Protein AF-A0A847XBN9-F1 (afdb_monomer)

Foldseek 3Di:
DDQDPVLLVVLVVLCVVLVVVDDDDFDSVLSSLLLVVQQAPPPDSPSNCPGCCCVPVVVSVVVSVVCCVVPVNVSRDPDPD

pLDDT: mean 90.01, std 9.72, range [42.19, 96.81]

Mean predicted aligned error: 4.06 Å

Structure (mmCIF, N/CA/C/O backbone):
data_AF-A0A847XBN9-F1
#
_entry.id   AF-A0A847XBN9-F1
#
loop_
_atom_site.group_PDB
_atom_site.id
_atom_site.type_symbol
_atom_site.label_atom_id
_atom_site.label_alt_id
_atom_site.label_comp_id
_atom_site.label_asym_id
_atom_site.label_entity_id
_atom_site.label_seq_id
_atom_site.pdbx_PDB_ins_code
_atom_site.Cartn_x
_atom_site.Cartn_y
_atom_site.Cartn_z
_atom_site.occupancy
_atom_site.B_iso_or_equiv
_atom_site.auth_seq_id
_atom_site.auth_comp_id
_atom_site.auth_asym_id
_atom_site.auth_atom_id
_atom_site.pdbx_PDB_model_num
ATOM 1 N N . MET A 1 1 ? 9.562 -10.418 7.392 1.00 67.94 1 MET A N 1
ATOM 2 C CA . MET A 1 1 ? 10.649 -9.423 7.248 1.00 67.94 1 MET A CA 1
ATOM 3 C C . MET A 1 1 ? 10.354 -8.193 8.090 1.00 67.94 1 MET A C 1
ATOM 5 O O . MET A 1 1 ? 9.190 -7.794 8.133 1.00 67.94 1 MET A O 1
ATOM 9 N N . PRO A 1 2 ? 11.364 -7.593 8.741 1.00 88.75 2 PRO A N 1
ATOM 10 C CA . PRO A 1 2 ? 11.208 -6.294 9.387 1.00 88.75 2 PRO A CA 1
ATOM 11 C C . PRO A 1 2 ? 10.852 -5.209 8.356 1.00 88.75 2 PRO A C 1
ATOM 13 O O . PRO A 1 2 ? 11.153 -5.338 7.170 1.00 88.75 2 PRO A O 1
ATOM 16 N N . ILE A 1 3 ? 10.170 -4.158 8.812 1.00 92.62 3 ILE A N 1
ATOM 17 C CA . ILE A 1 3 ? 9.933 -2.942 8.022 1.00 92.62 3 ILE A CA 1
ATOM 18 C C . ILE A 1 3 ? 11.207 -2.102 8.097 1.00 92.62 3 ILE A C 1
ATOM 20 O O . ILE A 1 3 ? 11.655 -1.770 9.197 1.00 92.62 3 ILE A O 1
ATOM 24 N N . THR A 1 4 ? 11.780 -1.765 6.948 1.00 94.88 4 THR A N 1
ATOM 25 C CA . THR A 1 4 ? 12.960 -0.900 6.849 1.00 94.88 4 THR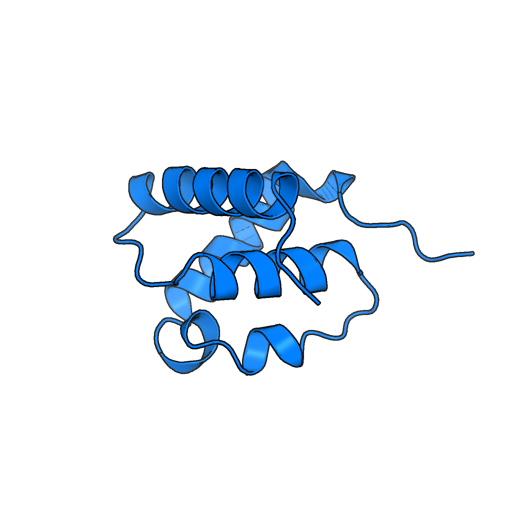 A CA 1
ATOM 26 C C . THR A 1 4 ? 12.606 0.562 7.135 1.00 94.88 4 THR A C 1
ATOM 28 O O . THR A 1 4 ? 11.441 0.969 7.103 1.00 94.88 4 THR A O 1
ATOM 31 N N . SER A 1 5 ? 13.617 1.388 7.410 1.00 94.88 5 SER A N 1
ATOM 32 C CA . SER A 1 5 ? 13.423 2.830 7.601 1.00 94.88 5 SER A CA 1
ATOM 33 C C . SER A 1 5 ? 12.820 3.501 6.363 1.00 94.88 5 SER A C 1
ATOM 35 O O . SER A 1 5 ? 11.920 4.323 6.513 1.00 94.88 5 SER A O 1
ATOM 37 N N . THR A 1 6 ? 13.259 3.113 5.161 1.00 94.19 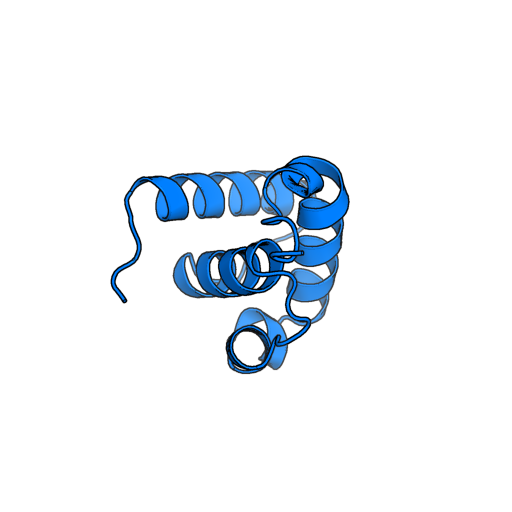6 THR A N 1
ATOM 38 C CA . THR A 1 6 ? 12.747 3.641 3.888 1.00 94.19 6 THR A CA 1
ATOM 39 C C . THR A 1 6 ? 11.270 3.316 3.713 1.00 94.19 6 THR A C 1
ATOM 41 O O . THR A 1 6 ? 10.469 4.220 3.525 1.00 94.19 6 THR A O 1
ATOM 44 N N . GLU A 1 7 ? 10.874 2.056 3.897 1.00 95.38 7 GLU A N 1
ATOM 45 C CA . GLU A 1 7 ? 9.467 1.648 3.773 1.00 95.38 7 GLU A CA 1
ATOM 46 C C . GLU A 1 7 ? 8.572 2.342 4.801 1.00 95.38 7 GLU A C 1
ATOM 48 O O . GLU A 1 7 ? 7.442 2.718 4.503 1.00 95.38 7 GLU A O 1
ATOM 53 N N . ARG A 1 8 ? 9.079 2.559 6.020 1.00 95.69 8 ARG A N 1
ATOM 54 C CA . ARG A 1 8 ? 8.355 3.327 7.035 1.00 95.69 8 ARG A CA 1
ATOM 55 C C . ARG A 1 8 ? 8.158 4.783 6.613 1.00 95.69 8 ARG A C 1
ATOM 57 O O . ARG A 1 8 ? 7.109 5.344 6.921 1.00 95.69 8 ARG A O 1
ATOM 64 N N . LEU A 1 9 ? 9.152 5.404 5.978 1.00 96.69 9 LEU A N 1
ATOM 65 C CA . LEU A 1 9 ? 9.030 6.766 5.456 1.00 96.69 9 LEU A CA 1
ATOM 66 C C . LEU A 1 9 ? 8.025 6.817 4.303 1.00 96.69 9 LEU A C 1
ATOM 68 O O . LEU A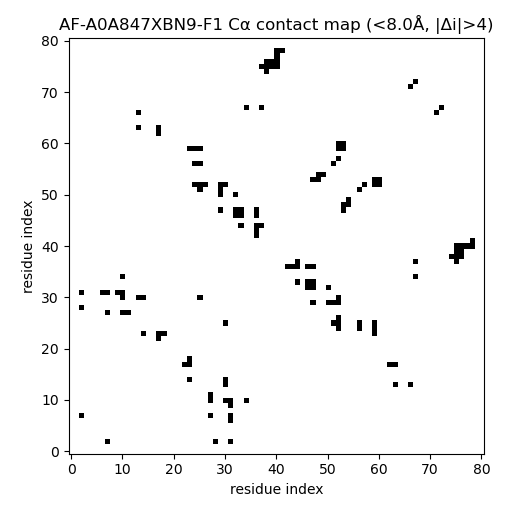 1 9 ? 7.115 7.637 4.364 1.00 96.69 9 LEU A O 1
ATOM 72 N N . THR A 1 10 ? 8.105 5.890 3.346 1.00 95.50 10 THR A N 1
ATOM 73 C CA . THR A 1 10 ? 7.133 5.768 2.249 1.00 95.50 10 THR A CA 1
ATOM 74 C C . THR A 1 10 ? 5.710 5.588 2.773 1.00 95.50 10 THR A C 1
ATOM 76 O O . THR A 1 10 ? 4.804 6.307 2.371 1.00 95.50 10 THR A O 1
ATOM 79 N N . ALA A 1 11 ? 5.495 4.697 3.744 1.00 96.06 11 ALA A N 1
ATOM 80 C CA . ALA A 1 11 ? 4.174 4.498 4.334 1.00 96.06 11 ALA A CA 1
ATOM 81 C C . ALA A 1 11 ? 3.641 5.751 5.045 1.00 96.06 11 ALA A C 1
ATOM 83 O O . ALA A 1 11 ? 2.449 6.035 4.968 1.00 96.06 11 ALA A O 1
ATOM 84 N N . LYS A 1 12 ? 4.504 6.520 5.721 1.00 96.06 12 LYS A N 1
ATOM 85 C CA . LYS A 1 12 ? 4.108 7.805 6.319 1.00 96.06 12 LYS A CA 1
ATOM 86 C C . LYS A 1 12 ? 3.727 8.837 5.261 1.00 96.06 12 LYS A C 1
ATOM 88 O O . LYS A 1 12 ? 2.779 9.584 5.481 1.00 96.06 12 LYS A O 1
ATOM 93 N N . ASP A 1 13 ? 4.450 8.877 4.149 1.00 95.31 13 ASP A N 1
ATOM 94 C CA . ASP A 1 13 ? 4.154 9.777 3.035 1.00 95.31 13 ASP A CA 1
ATOM 95 C C . ASP A 1 13 ? 2.806 9.426 2.387 1.00 95.31 13 ASP A C 1
ATOM 97 O O . ASP A 1 13 ? 1.922 10.274 2.277 1.00 95.31 13 ASP A O 1
ATOM 101 N N . LEU A 1 14 ? 2.564 8.139 2.123 1.00 95.06 14 LEU A N 1
ATOM 102 C CA . LEU A 1 14 ? 1.273 7.633 1.648 1.00 95.06 14 LEU A CA 1
ATOM 103 C C . LEU A 1 14 ? 0.129 7.969 2.616 1.00 95.06 14 LEU A C 1
ATOM 105 O O . LEU A 1 14 ? -0.929 8.429 2.187 1.00 95.06 14 LEU A O 1
ATOM 109 N N . GLN A 1 15 ? 0.333 7.799 3.927 1.00 94.69 15 GLN A N 1
ATOM 110 C CA . GLN A 1 15 ? -0.649 8.215 4.932 1.00 94.69 15 GLN A CA 1
ATOM 111 C C . GLN A 1 15 ? -0.896 9.727 4.906 1.00 94.69 15 GLN A C 1
ATOM 113 O O . GLN A 1 15 ? -2.035 10.155 5.062 1.00 94.69 15 GLN A O 1
ATOM 118 N N . LEU A 1 16 ? 0.132 10.549 4.682 1.00 94.62 16 LEU A N 1
ATOM 119 C CA . LEU A 1 16 ? -0.023 11.999 4.581 1.00 94.62 16 LEU A CA 1
ATOM 120 C C . L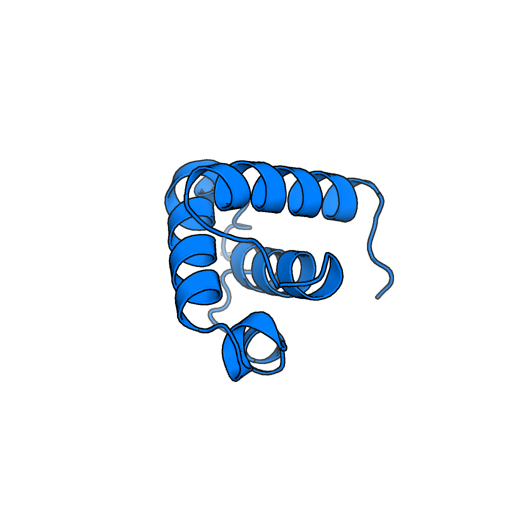EU A 1 16 ? -0.837 12.401 3.344 1.00 94.62 16 LEU A C 1
ATOM 122 O O . LEU A 1 16 ? -1.699 13.275 3.444 1.00 94.62 16 LEU A O 1
ATOM 126 N N . ILE A 1 17 ? -0.596 11.763 2.195 1.00 93.06 17 ILE A N 1
ATOM 127 C CA . ILE A 1 17 ? -1.372 11.989 0.966 1.00 93.06 17 ILE A CA 1
ATOM 128 C C . ILE A 1 17 ? -2.829 11.563 1.185 1.00 93.06 17 ILE A C 1
ATOM 130 O O . ILE A 1 17 ? -3.746 12.339 0.911 1.00 93.06 17 ILE A O 1
ATOM 134 N N . MET A 1 18 ? -3.041 10.374 1.750 1.00 92.12 18 MET A N 1
ATOM 135 C CA . MET A 1 18 ? -4.366 9.839 2.076 1.00 92.12 18 MET A CA 1
ATOM 136 C C . MET A 1 18 ? -5.129 10.730 3.058 1.00 92.12 18 MET A C 1
ATOM 138 O O . MET A 1 18 ? -6.309 11.002 2.851 1.00 92.12 18 MET A O 1
ATOM 142 N N . ALA A 1 19 ? -4.452 11.257 4.083 1.00 91.94 19 ALA A N 1
ATOM 143 C CA . ALA A 1 19 ? -5.047 12.130 5.094 1.00 91.94 19 ALA A CA 1
ATOM 144 C C . ALA A 1 19 ? -5.651 13.417 4.509 1.00 91.94 19 ALA A C 1
ATOM 146 O O . ALA A 1 19 ? -6.559 13.996 5.104 1.00 91.94 19 ALA A O 1
ATOM 147 N N . ARG A 1 20 ? -5.173 13.868 3.340 1.00 89.81 20 ARG A N 1
ATOM 148 C CA . ARG A 1 20 ? -5.739 15.028 2.629 1.00 89.81 20 ARG A CA 1
ATOM 149 C C . ARG A 1 20 ? -7.064 14.717 1.939 1.00 89.81 20 ARG A C 1
ATOM 151 O O . ARG A 1 20 ? -7.810 15.642 1.634 1.00 89.81 20 ARG A O 1
ATOM 158 N N . ARG A 1 21 ? -7.338 13.442 1.667 1.00 85.62 21 ARG A N 1
ATOM 159 C CA . ARG A 1 21 ? -8.523 12.977 0.940 1.00 85.62 21 ARG A CA 1
ATOM 160 C C . ARG A 1 21 ? -9.562 12.356 1.874 1.00 85.62 21 ARG A C 1
ATOM 162 O O . ARG A 1 21 ? -10.760 12.547 1.676 1.00 85.62 21 ARG A O 1
ATOM 169 N N . ARG A 1 22 ? -9.117 11.657 2.925 1.00 86.38 22 ARG A N 1
ATOM 170 C CA . ARG A 1 22 ? -9.980 11.025 3.932 1.00 86.38 22 ARG A CA 1
ATOM 171 C C . ARG A 1 22 ? -9.267 10.731 5.248 1.00 86.38 22 ARG A C 1
ATOM 173 O O . ARG A 1 22 ? -8.056 10.844 5.373 1.00 86.38 22 ARG A O 1
ATOM 180 N N . GLN A 1 23 ? -10.038 10.294 6.243 1.00 87.50 23 GLN A N 1
ATOM 181 C CA . GLN A 1 23 ? -9.487 9.777 7.492 1.00 87.50 23 GLN A CA 1
ATOM 182 C C . GLN A 1 23 ? -8.683 8.492 7.238 1.00 87.50 23 GLN A C 1
ATOM 184 O O . GLN A 1 23 ? -9.238 7.509 6.756 1.00 87.50 23 GLN A O 1
ATOM 189 N N . VAL A 1 24 ? -7.409 8.502 7.630 1.00 88.62 24 VAL A N 1
ATOM 190 C CA . VAL A 1 24 ? -6.516 7.335 7.606 1.00 88.62 24 VAL A CA 1
ATOM 191 C C . VAL A 1 24 ? -6.833 6.412 8.778 1.00 88.62 24 VAL A C 1
ATOM 193 O O . VAL A 1 24 ? -6.868 6.863 9.927 1.00 88.62 24 VAL A O 1
ATOM 196 N N . ARG A 1 25 ? -7.055 5.124 8.502 1.00 91.50 25 ARG A N 1
ATOM 197 C CA . ARG A 1 25 ? -7.333 4.097 9.520 1.00 91.50 25 ARG A CA 1
ATOM 198 C C . ARG A 1 25 ? -6.355 2.930 9.463 1.00 91.50 25 ARG A C 1
ATOM 200 O O . ARG A 1 25 ? -6.189 2.244 10.472 1.00 91.50 25 ARG A O 1
ATOM 207 N N . GLY A 1 26 ? -5.688 2.712 8.330 1.00 89.62 26 GLY A N 1
ATOM 208 C CA . GL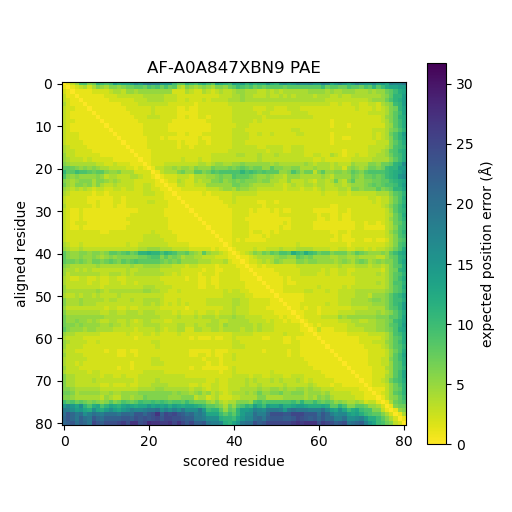Y A 1 26 ? -4.649 1.694 8.209 1.00 89.62 26 GLY A CA 1
ATOM 209 C C . GLY A 1 26 ? -3.419 1.995 9.058 1.00 89.62 26 GLY A C 1
ATOM 210 O O . GLY A 1 26 ? -3.013 3.143 9.238 1.00 89.62 26 GLY A O 1
ATOM 211 N N . SER A 1 27 ? -2.780 0.943 9.561 1.00 94.38 27 SER A N 1
ATOM 212 C CA . SER A 1 27 ? -1.493 1.060 10.243 1.00 94.38 27 SER A CA 1
ATOM 213 C C . SER A 1 27 ? -0.344 1.218 9.242 1.00 94.38 27 SER A C 1
ATOM 215 O O . SER A 1 27 ? -0.462 0.846 8.077 1.00 94.38 27 SER A O 1
ATOM 217 N N . ILE A 1 28 ? 0.827 1.664 9.712 1.00 95.19 28 ILE A N 1
ATOM 218 C CA . ILE A 1 28 ? 2.056 1.666 8.895 1.00 95.19 28 ILE A CA 1
ATOM 219 C C . ILE A 1 28 ? 2.329 0.283 8.293 1.00 95.19 28 ILE A C 1
ATOM 221 O O . ILE A 1 28 ? 2.770 0.191 7.154 1.00 95.19 28 ILE A O 1
ATOM 225 N N . LYS A 1 29 ? 2.055 -0.796 9.038 1.00 95.94 29 LYS A N 1
ATOM 226 C CA . LYS A 1 29 ? 2.253 -2.159 8.538 1.00 95.94 29 LYS A CA 1
ATOM 227 C C . LYS A 1 29 ? 1.343 -2.448 7.346 1.00 95.94 29 LYS A C 1
ATOM 229 O O . LYS A 1 29 ? 1.835 -3.001 6.374 1.00 95.94 29 LYS A O 1
ATOM 234 N N . ASP A 1 30 ? 0.067 -2.064 7.411 1.00 95.56 30 ASP A N 1
ATOM 235 C CA . ASP A 1 30 ? -0.874 -2.292 6.308 1.00 95.56 30 ASP A CA 1
ATOM 236 C C . ASP A 1 30 ? -0.412 -1.560 5.041 1.00 95.56 30 ASP A C 1
ATOM 238 O O . ASP A 1 30 ? -0.307 -2.169 3.982 1.00 95.56 30 ASP A O 1
ATOM 242 N N . TYR A 1 31 ? -0.036 -0.285 5.173 1.00 96.19 31 TYR A N 1
ATOM 243 C CA . TYR A 1 31 ? 0.471 0.524 4.062 1.00 96.19 31 TYR A CA 1
ATOM 244 C C . TYR A 1 31 ? 1.759 -0.048 3.455 1.00 96.19 31 TYR A C 1
ATOM 246 O O . TYR A 1 31 ? 1.881 -0.123 2.236 1.00 96.19 31 TYR A O 1
ATOM 254 N N . VAL A 1 32 ? 2.709 -0.496 4.288 1.00 96.81 32 VAL A N 1
ATOM 255 C CA . VAL A 1 32 ? 3.933 -1.157 3.802 1.00 96.81 32 VAL A CA 1
ATOM 256 C C . VAL A 1 32 ? 3.612 -2.470 3.095 1.00 96.81 32 VAL A C 1
ATOM 258 O O . VAL A 1 32 ? 4.236 -2.770 2.083 1.00 96.81 32 VAL A O 1
ATOM 261 N N . THR A 1 33 ? 2.668 -3.263 3.607 1.00 96.56 33 THR A N 1
ATOM 262 C CA . THR A 1 33 ? 2.267 -4.518 2.963 1.00 96.56 33 THR A CA 1
ATOM 263 C C . THR A 1 33 ? 1.705 -4.264 1.566 1.00 96.56 33 THR A C 1
ATOM 265 O O . THR A 1 33 ? 2.168 -4.898 0.625 1.00 96.56 33 THR A O 1
ATOM 268 N N . VAL A 1 34 ? 0.795 -3.297 1.417 1.00 95.44 34 VAL A N 1
ATOM 269 C CA . VAL A 1 34 ? 0.217 -2.954 0.106 1.00 95.44 34 VAL A CA 1
ATOM 270 C C . VAL A 1 34 ? 1.268 -2.397 -0.851 1.00 95.44 34 VAL A C 1
ATOM 272 O O . VAL A 1 34 ? 1.327 -2.812 -2.003 1.00 95.44 34 VAL A O 1
ATOM 275 N N . TYR A 1 35 ? 2.148 -1.520 -0.366 1.00 95.50 35 TYR A N 1
ATOM 276 C CA . TYR A 1 35 ? 3.255 -0.986 -1.162 1.00 95.50 35 TYR A CA 1
ATOM 277 C C . TYR A 1 35 ? 4.216 -2.083 -1.651 1.00 95.50 35 TYR A C 1
ATOM 279 O O . TYR A 1 35 ? 4.671 -2.048 -2.789 1.00 95.50 35 TYR A O 1
ATOM 287 N N . ARG A 1 36 ? 4.524 -3.079 -0.811 1.00 94.69 36 ARG A N 1
ATOM 288 C CA . ARG A 1 36 ? 5.403 -4.193 -1.196 1.00 94.69 36 ARG A CA 1
ATOM 289 C C . ARG A 1 36 ? 4.798 -5.059 -2.291 1.00 94.69 36 ARG A C 1
ATOM 291 O O . ARG A 1 36 ? 5.520 -5.402 -3.220 1.00 94.69 36 ARG A O 1
ATOM 298 N N . ASP A 1 37 ? 3.521 -5.418 -2.166 1.00 94.69 37 ASP A N 1
ATOM 299 C CA . ASP A 1 37 ? 2.837 -6.207 -3.198 1.00 94.69 37 ASP A CA 1
ATOM 300 C C . ASP A 1 37 ? 2.776 -5.421 -4.515 1.00 94.69 37 ASP A C 1
ATOM 302 O O . ASP A 1 37 ? 3.107 -5.964 -5.565 1.00 94.69 37 ASP A O 1
ATOM 306 N N . PHE A 1 38 ? 2.488 -4.116 -4.445 1.00 94.25 38 PHE A N 1
ATOM 307 C CA . PHE A 1 38 ? 2.514 -3.218 -5.601 1.00 94.25 38 PHE A CA 1
ATOM 308 C C . PHE A 1 38 ? 3.874 -3.218 -6.316 1.00 94.25 38 PHE A C 1
ATOM 310 O O . PHE A 1 38 ? 3.945 -3.485 -7.512 1.00 94.25 38 PHE A O 1
ATOM 317 N N . CYS A 1 39 ? 4.972 -2.988 -5.588 1.00 92.00 39 CYS A N 1
ATOM 318 C CA . CYS A 1 39 ? 6.313 -2.935 -6.181 1.00 92.00 39 CYS A CA 1
ATOM 319 C C . CYS A 1 39 ? 6.778 -4.260 -6.794 1.00 92.00 39 CYS A C 1
ATOM 321 O O . CYS A 1 39 ? 7.686 -4.258 -7.625 1.00 92.00 39 CYS A O 1
ATOM 323 N N . ARG A 1 40 ? 6.221 -5.392 -6.350 1.00 90.81 40 ARG A N 1
ATOM 324 C CA . ARG A 1 40 ? 6.638 -6.719 -6.808 1.00 90.81 40 ARG A CA 1
ATOM 325 C C . ARG A 1 40 ? 6.124 -7.039 -8.212 1.00 90.81 40 ARG A C 1
ATOM 327 O O . ARG A 1 40 ? 6.781 -7.803 -8.905 1.00 90.81 40 ARG A O 1
ATOM 334 N N . ALA A 1 41 ? 4.979 -6.463 -8.593 1.00 80.44 41 ALA A N 1
ATOM 335 C CA . ALA A 1 41 ? 4.333 -6.569 -9.907 1.00 80.44 41 ALA A CA 1
ATOM 336 C C . ALA A 1 41 ? 4.180 -7.979 -10.503 1.00 80.44 41 ALA A C 1
ATOM 338 O O . ALA A 1 41 ? 3.904 -8.127 -11.687 1.00 80.44 41 ALA A O 1
ATOM 339 N N . ASP A 1 42 ? 4.245 -9.016 -9.672 1.00 86.94 42 ASP A N 1
ATOM 340 C CA . ASP A 1 42 ? 3.980 -10.403 -10.062 1.00 86.94 42 ASP A CA 1
ATOM 341 C C . ASP A 1 42 ? 2.486 -10.770 -9.989 1.00 86.94 42 ASP A C 1
ATOM 343 O O . ASP A 1 42 ? 2.104 -11.927 -10.163 1.00 86.94 42 ASP A O 1
ATOM 347 N N . GLY A 1 43 ? 1.631 -9.784 -9.704 1.00 85.00 43 GLY A N 1
ATOM 348 C CA . GLY A 1 43 ? 0.183 -9.940 -9.603 1.00 85.00 43 GLY A CA 1
ATOM 349 C C . GLY A 1 43 ? -0.306 -10.642 -8.332 1.00 85.00 43 GLY A C 1
ATOM 350 O O . GLY A 1 43 ? -1.518 -10.821 -8.187 1.00 85.00 43 GLY A O 1
ATOM 351 N N . ASP A 1 44 ? 0.572 -11.019 -7.395 1.00 91.56 44 ASP A N 1
ATOM 352 C CA . ASP A 1 44 ? 0.155 -11.635 -6.134 1.00 91.56 44 ASP A CA 1
ATOM 353 C C . ASP A 1 44 ? -0.032 -10.597 -5.011 1.00 91.56 44 ASP A C 1
ATOM 355 O O . ASP A 1 44 ? 0.902 -10.074 -4.407 1.00 91.56 44 ASP A O 1
ATOM 359 N N . TRP A 1 45 ? -1.308 -10.364 -4.698 1.00 92.88 45 TRP A N 1
ATOM 360 C CA . TRP A 1 45 ? -1.801 -9.438 -3.674 1.00 92.88 45 TRP A CA 1
ATOM 361 C C . TRP A 1 45 ? -2.270 -10.142 -2.395 1.00 92.88 45 TRP A C 1
ATOM 363 O O . TRP A 1 45 ? -3.008 -9.574 -1.582 1.00 92.88 45 TRP A O 1
ATOM 373 N N . SER A 1 46 ? -1.911 -11.415 -2.211 1.00 94.56 46 SER A N 1
ATOM 374 C CA . SER A 1 46 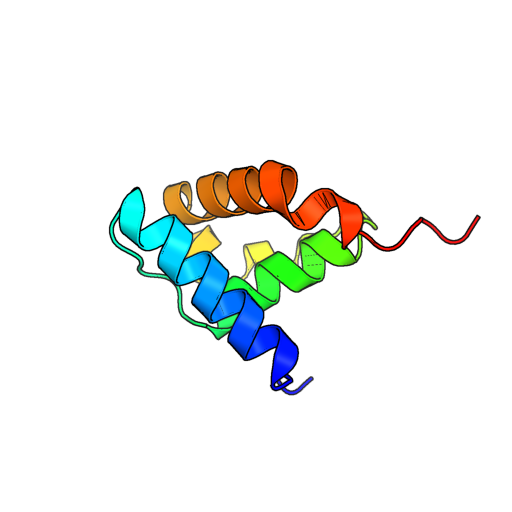? -2.409 -12.229 -1.100 1.00 94.56 46 SER A CA 1
ATOM 375 C C . SER A 1 46 ? -2.092 -11.627 0.272 1.00 94.56 46 SER A C 1
ATOM 377 O O . SER A 1 46 ? -2.931 -11.699 1.174 1.00 94.56 46 SER A O 1
ATOM 379 N N . ALA A 1 47 ? -0.933 -10.981 0.435 1.00 94.25 47 ALA A N 1
ATOM 380 C CA . ALA A 1 47 ? -0.565 -10.327 1.687 1.00 94.25 47 ALA A CA 1
ATOM 381 C C . ALA A 1 47 ? -1.418 -9.074 1.940 1.00 94.25 47 ALA A C 1
ATOM 383 O O . ALA A 1 47 ? -1.909 -8.878 3.054 1.00 94.25 47 ALA A O 1
ATOM 384 N N . SER A 1 48 ? -1.658 -8.268 0.906 1.00 94.38 48 SER A N 1
ATOM 385 C CA . SER A 1 48 ? -2.557 -7.113 0.946 1.00 94.38 48 SER A CA 1
ATOM 386 C C . SER A 1 48 ? -3.980 -7.495 1.337 1.00 94.38 48 SER A C 1
ATOM 388 O O . SER A 1 48 ? -4.5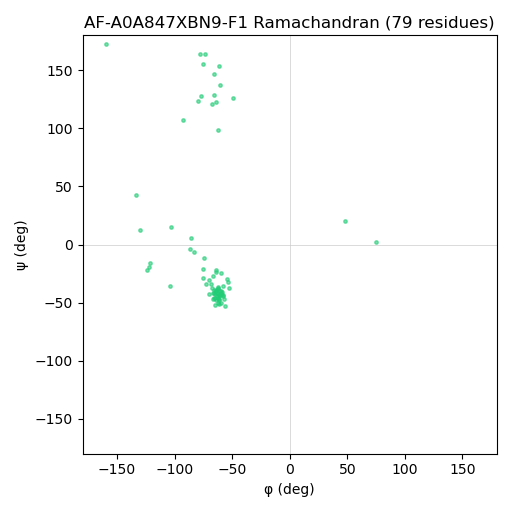69 -6.844 2.202 1.00 94.38 48 SER A O 1
ATOM 390 N N . HIS A 1 49 ? -4.512 -8.590 0.792 1.00 94.50 49 HIS A N 1
ATOM 391 C CA . HIS A 1 49 ? -5.852 -9.084 1.129 1.00 94.50 49 HIS A CA 1
ATOM 392 C C . HIS A 1 49 ? -5.993 -9.527 2.595 1.00 94.50 49 HIS A C 1
ATOM 394 O O . HIS A 1 49 ? -7.096 -9.541 3.138 1.00 94.50 49 HIS A O 1
ATOM 400 N N . GLN A 1 50 ? -4.885 -9.852 3.266 1.00 94.12 50 GLN A N 1
ATOM 401 C CA . GLN A 1 50 ? -4.868 -10.207 4.689 1.00 94.12 50 GLN A CA 1
ATOM 402 C C . GLN A 1 50 ? -4.751 -8.989 5.622 1.00 94.12 50 GLN A C 1
ATOM 404 O O . GLN A 1 50 ? -4.796 -9.141 6.845 1.00 94.12 50 GLN A O 1
ATOM 409 N N . THR A 1 51 ? -4.592 -7.776 5.083 1.00 93.44 51 THR A N 1
ATOM 410 C CA . THR A 1 51 ? -4.486 -6.555 5.893 1.00 93.44 51 THR A CA 1
ATOM 411 C C . THR A 1 51 ? -5.835 -6.122 6.463 1.00 93.44 51 THR A C 1
ATOM 413 O O . THR A 1 51 ? -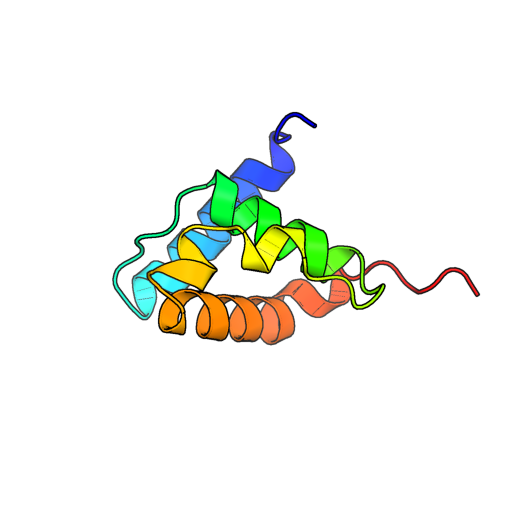6.902 -6.378 5.898 1.00 93.44 51 THR A O 1
ATOM 416 N N . HIS A 1 52 ? -5.802 -5.380 7.574 1.00 91.31 52 HIS A N 1
ATOM 417 C CA . HIS A 1 52 ? -7.013 -4.725 8.076 1.00 91.31 52 HIS A CA 1
ATOM 418 C C . HIS A 1 52 ? -7.501 -3.630 7.127 1.00 91.31 52 HIS A C 1
ATOM 420 O O . HIS A 1 52 ? -8.702 -3.358 7.085 1.00 91.31 52 HIS A O 1
ATOM 426 N N . LEU A 1 53 ? -6.583 -3.033 6.362 1.00 91.94 53 LEU A N 1
ATOM 427 C CA . LEU A 1 53 ? -6.913 -2.046 5.346 1.00 91.94 53 LEU A CA 1
ATOM 428 C C . LEU A 1 53 ? -7.853 -2.651 4.299 1.00 91.94 53 LEU A C 1
ATOM 430 O O . LEU A 1 53 ? -8.933 -2.116 4.091 1.00 91.94 53 LEU A O 1
ATOM 434 N N . TYR A 1 54 ? -7.525 -3.818 3.741 1.00 92.88 54 TYR A N 1
ATOM 435 C CA . TYR A 1 54 ? -8.427 -4.521 2.825 1.00 92.88 54 TYR A CA 1
ATOM 436 C C . TYR A 1 54 ? -9.712 -4.991 3.526 1.00 92.88 54 TYR A C 1
ATOM 438 O O . TYR A 1 54 ? -10.819 -4.681 3.088 1.00 92.88 54 TYR A O 1
ATOM 446 N N . ALA A 1 55 ? -9.577 -5.697 4.654 1.00 91.50 55 ALA A N 1
ATOM 447 C CA . ALA A 1 55 ? -10.699 -6.395 5.283 1.00 91.50 55 ALA A CA 1
ATOM 448 C C . ALA A 1 55 ? -11.755 -5.469 5.917 1.00 91.50 55 ALA A C 1
ATOM 450 O O . ALA A 1 55 ? -12.925 -5.840 6.006 1.00 91.50 55 ALA A O 1
ATOM 451 N N . LYS A 1 56 ? -11.359 -4.289 6.412 1.00 91.75 56 LYS A N 1
ATOM 452 C CA . LYS A 1 56 ? -12.245 -3.376 7.164 1.00 91.75 56 LYS A CA 1
ATOM 453 C C . LYS A 1 56 ? -12.365 -1.990 6.545 1.00 91.75 56 LYS A C 1
ATOM 455 O O . LYS A 1 56 ? -13.299 -1.254 6.874 1.00 91.75 56 LYS A O 1
ATOM 460 N N . HIS A 1 57 ? -11.422 -1.609 5.691 1.00 90.56 57 HIS A N 1
ATOM 461 C CA . HIS A 1 57 ? -11.303 -0.263 5.139 1.00 90.56 57 HIS A CA 1
ATOM 462 C C . HIS A 1 57 ? -11.078 -0.327 3.623 1.00 90.56 57 HIS A C 1
ATOM 464 O O . HIS A 1 57 ? -10.258 0.406 3.083 1.00 90.56 57 HIS A O 1
ATOM 470 N N . SER A 1 58 ? -11.815 -1.198 2.926 1.00 87.50 58 SER A N 1
ATOM 471 C CA . SER A 1 58 ? -11.622 -1.486 1.496 1.00 87.50 58 SER A CA 1
ATOM 472 C C . SER A 1 58 ? -11.631 -0.241 0.601 1.00 87.50 58 SER A C 1
ATOM 474 O O . SER A 1 58 ? -10.885 -0.180 -0.367 1.00 87.50 58 SER A O 1
ATOM 476 N N . GLY A 1 59 ? -12.404 0.792 0.948 1.00 90.12 59 GLY A N 1
ATOM 477 C CA . GLY A 1 59 ? -12.349 2.076 0.245 1.00 90.12 59 GLY A CA 1
ATOM 478 C C . GLY A 1 59 ? -10.996 2.786 0.380 1.00 90.12 59 GLY A C 1
ATOM 479 O O . GLY A 1 59 ? -10.519 3.364 -0.591 1.00 90.12 59 GLY A O 1
ATOM 480 N N . GLU A 1 60 ? -10.380 2.740 1.564 1.00 91.94 60 GLU A N 1
ATOM 481 C CA . GLU A 1 60 ? -9.037 3.278 1.828 1.00 91.94 60 GLU A CA 1
ATOM 482 C C . GLU A 1 60 ? -7.974 2.465 1.081 1.00 91.94 60 GLU A C 1
ATOM 484 O O . GLU A 1 60 ? -7.033 3.038 0.543 1.00 91.94 60 GLU A O 1
ATOM 489 N N . TYR A 1 61 ? -8.162 1.145 0.993 1.00 94.12 61 TYR A N 1
ATOM 490 C CA . TYR A 1 61 ? -7.325 0.263 0.183 1.00 94.12 61 TYR A CA 1
ATOM 491 C C . TYR A 1 61 ? -7.372 0.624 -1.310 1.00 94.12 61 TYR A C 1
ATOM 493 O O . TYR A 1 61 ? -6.319 0.833 -1.902 1.00 94.12 61 TYR A O 1
ATOM 501 N N . CYS A 1 62 ? -8.561 0.756 -1.913 1.00 93.50 62 CYS A N 1
ATOM 502 C CA . CYS A 1 62 ? -8.677 1.117 -3.332 1.00 93.50 62 CYS A CA 1
ATOM 503 C C . CYS A 1 62 ? -8.024 2.470 -3.636 1.00 93.50 62 CYS A C 1
ATOM 505 O O . CYS A 1 62 ? -7.300 2.612 -4.613 1.00 93.50 62 CYS A O 1
ATOM 507 N N . GLU A 1 63 ? -8.235 3.456 -2.769 1.00 93.50 63 GLU A N 1
ATOM 508 C CA . GLU A 1 63 ? -7.650 4.783 -2.950 1.00 93.50 63 GLU A CA 1
ATOM 509 C C . GLU A 1 63 ? -6.125 4.779 -2.779 1.00 93.50 63 GLU A C 1
ATOM 511 O O . GLU A 1 63 ? -5.415 5.500 -3.480 1.00 93.50 63 GLU A O 1
ATOM 516 N N . LEU A 1 64 ? -5.605 3.933 -1.883 1.00 95.31 64 LEU A N 1
ATOM 517 C CA . LEU A 1 64 ? -4.170 3.713 -1.767 1.00 95.31 64 LEU A CA 1
ATOM 518 C C . LEU A 1 64 ? -3.592 3.147 -3.071 1.00 95.31 64 LEU A C 1
ATOM 520 O O . LEU A 1 64 ? -2.544 3.618 -3.502 1.00 95.31 64 LEU A O 1
ATOM 524 N N . LEU A 1 65 ? -4.274 2.196 -3.718 1.00 94.75 65 LEU A N 1
ATOM 525 C CA . LEU A 1 65 ? -3.848 1.678 -5.023 1.00 94.75 65 LEU A CA 1
ATOM 526 C C . LEU A 1 65 ? -3.823 2.777 -6.092 1.00 94.75 65 LEU A C 1
ATOM 528 O O . LEU A 1 65 ? -2.837 2.895 -6.810 1.00 94.75 65 LEU A O 1
ATOM 532 N N . GLU A 1 66 ? -4.847 3.634 -6.156 1.00 94.12 66 GLU A N 1
ATOM 533 C CA . GLU A 1 66 ? -4.862 4.769 -7.092 1.00 94.12 66 GLU A CA 1
ATOM 534 C C . GLU A 1 66 ? -3.679 5.725 -6.869 1.00 94.12 66 GLU A C 1
ATOM 536 O O . GLU A 1 66 ? -3.075 6.210 -7.822 1.00 94.12 66 GLU A O 1
ATOM 541 N N . ILE A 1 67 ? -3.324 6.006 -5.612 1.00 93.62 67 ILE A N 1
ATOM 542 C CA . ILE A 1 67 ? -2.162 6.846 -5.283 1.00 93.62 67 ILE A CA 1
ATOM 543 C C . ILE A 1 67 ? -0.858 6.169 -5.709 1.00 93.62 67 ILE A C 1
ATOM 545 O O . ILE A 1 67 ? 0.031 6.844 -6.228 1.00 93.62 67 ILE A O 1
ATOM 549 N N . LEU A 1 68 ? -0.731 4.861 -5.490 1.00 94.56 68 LEU A N 1
ATOM 550 C CA . LEU A 1 68 ? 0.457 4.106 -5.882 1.00 94.56 68 LEU A CA 1
ATOM 551 C C . LEU A 1 68 ? 0.654 4.129 -7.401 1.00 94.56 68 LEU A C 1
ATOM 553 O O . LEU A 1 68 ? 1.737 4.481 -7.859 1.00 94.56 68 LEU A O 1
ATOM 557 N N . GLU A 1 69 ? -0.405 3.891 -8.171 1.00 92.62 69 GLU A N 1
ATOM 558 C CA . GLU A 1 69 ? -0.388 4.003 -9.635 1.00 92.62 69 GLU A CA 1
ATOM 559 C C . GLU A 1 69 ? -0.021 5.425 -10.100 1.00 92.62 69 GLU A C 1
ATOM 561 O O . GLU A 1 69 ? 0.807 5.613 -10.990 1.00 92.62 69 GLU A O 1
ATOM 566 N N . LEU A 1 70 ? -0.585 6.464 -9.478 1.00 92.44 70 LEU A N 1
ATOM 567 C CA . LEU A 1 70 ? -0.356 7.847 -9.911 1.00 92.44 70 LEU A CA 1
ATOM 568 C C . LEU A 1 70 ? 1.042 8.386 -9.584 1.00 92.44 70 LEU A C 1
ATOM 570 O O . LEU A 1 70 ? 1.554 9.218 -10.333 1.00 92.44 70 LEU A O 1
ATOM 574 N N . PHE A 1 71 ? 1.630 7.978 -8.457 1.00 90.69 71 PHE A N 1
ATOM 575 C CA . PHE A 1 71 ? 2.833 8.625 -7.914 1.00 90.69 71 PHE A CA 1
ATOM 576 C C . PHE A 1 71 ? 4.039 7.705 -7.738 1.00 90.69 71 PHE A C 1
ATOM 578 O O . PHE A 1 71 ? 5.137 8.217 -7.553 1.00 90.69 71 PHE A O 1
ATOM 585 N N . TYR A 1 72 ? 3.849 6.385 -7.767 1.00 91.06 72 TYR A N 1
ATOM 586 C CA . TYR A 1 72 ? 4.898 5.410 -7.461 1.00 91.06 72 TYR A CA 1
ATOM 587 C C . TYR A 1 72 ? 5.033 4.322 -8.532 1.00 91.06 72 TYR A C 1
ATOM 589 O O . TYR A 1 72 ? 5.723 3.335 -8.300 1.00 91.06 72 TYR A O 1
ATOM 597 N N . SER A 1 73 ? 4.417 4.480 -9.708 1.00 88.50 73 SER A N 1
ATOM 598 C CA . SER A 1 73 ? 4.521 3.506 -10.807 1.00 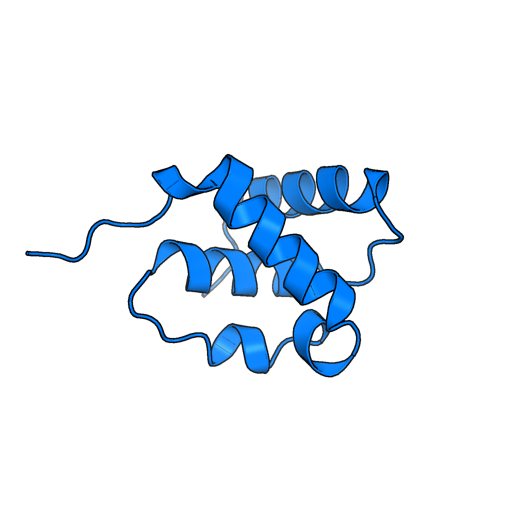88.50 73 SER A CA 1
ATOM 599 C C . SER A 1 73 ? 5.963 3.176 -11.210 1.00 88.50 73 SER A C 1
ATOM 601 O O . SER A 1 73 ? 6.239 2.058 -11.630 1.00 88.50 73 SER A O 1
ATOM 603 N N . ASP A 1 74 ? 6.911 4.103 -11.047 1.00 89.19 74 ASP A N 1
ATOM 604 C CA . ASP A 1 74 ? 8.331 3.860 -11.333 1.00 89.19 74 ASP A CA 1
ATOM 605 C C . ASP A 1 74 ? 9.036 2.982 -10.281 1.00 89.19 74 ASP A C 1
ATOM 607 O O . ASP A 1 74 ? 10.139 2.493 -10.521 1.00 89.19 74 ASP A O 1
ATOM 611 N N . HIS A 1 75 ? 8.403 2.739 -9.129 1.00 87.81 75 HIS A N 1
ATOM 612 C CA . HIS A 1 75 ? 8.909 1.842 -8.089 1.00 87.81 75 HIS A CA 1
ATOM 613 C C . HIS A 1 75 ? 8.573 0.368 -8.351 1.00 87.81 75 HIS A C 1
ATOM 615 O O . HIS A 1 75 ? 9.003 -0.504 -7.588 1.00 87.81 75 HIS A O 1
ATOM 621 N N . VAL A 1 76 ? 7.778 0.081 -9.381 1.00 84.06 76 VAL A N 1
ATOM 622 C CA . VAL A 1 76 ? 7.496 -1.281 -9.819 1.00 84.06 76 VAL A CA 1
ATOM 623 C C . VAL A 1 76 ? 8.774 -1.890 -10.393 1.00 84.06 76 VAL A C 1
ATOM 625 O O . VAL A 1 76 ? 9.360 -1.360 -11.337 1.00 84.06 76 VAL A O 1
ATOM 628 N N . LEU A 1 77 ? 9.229 -3.002 -9.811 1.00 74.50 77 LEU A N 1
ATOM 629 C CA . LEU A 1 77 ? 10.366 -3.736 -10.354 1.00 74.50 77 LEU A CA 1
ATOM 630 C C . LEU A 1 77 ? 9.970 -4.302 -11.726 1.00 74.50 77 LEU A C 1
ATOM 632 O O . LEU A 1 77 ? 8.928 -4.951 -11.823 1.00 74.50 77 LEU A O 1
ATOM 636 N N . PRO A 1 78 ? 10.767 -4.079 -12.787 1.00 58.59 78 PRO A N 1
ATOM 637 C CA . PRO A 1 78 ? 10.483 -4.682 -14.079 1.00 58.59 78 PRO A CA 1
ATOM 638 C C . PRO A 1 78 ? 10.500 -6.205 -13.935 1.00 58.59 78 PRO A C 1
ATOM 640 O O . PRO A 1 78 ? 11.388 -6.750 -13.268 1.00 58.59 78 PRO A O 1
ATOM 643 N N . GLU A 1 79 ? 9.531 -6.881 -14.562 1.00 55.81 79 GLU A N 1
ATOM 644 C CA . GLU A 1 79 ? 9.561 -8.336 -14.700 1.00 55.81 79 GLU A CA 1
ATOM 645 C C . GLU A 1 79 ? 10.946 -8.723 -15.228 1.00 55.81 79 GLU A C 1
ATOM 647 O O . GLU A 1 79 ? 11.429 -8.148 -16.209 1.00 55.81 79 GLU A O 1
ATOM 652 N N . ALA A 1 80 ? 11.629 -9.631 -14.529 1.00 55.41 80 ALA A N 1
ATOM 653 C CA . ALA A 1 80 ? 12.899 -10.160 -14.998 1.00 55.41 80 ALA A CA 1
ATOM 654 C C . ALA A 1 80 ? 12.631 -10.883 -16.328 1.00 55.41 80 ALA A C 1
ATOM 656 O O . ALA A 1 80 ? 12.108 -11.996 -16.325 1.00 55.41 80 ALA A O 1
ATOM 657 N N . GLY A 1 81 ? 12.902 -10.190 -17.437 1.00 42.19 81 GLY A N 1
ATOM 658 C CA . GLY A 1 81 ? 12.790 -10.719 -18.796 1.00 42.19 81 GLY A CA 1
ATOM 659 C C . GLY A 1 81 ? 13.762 -11.853 -19.076 1.00 42.19 81 GLY A C 1
ATOM 660 O O . GLY A 1 81 ? 14.830 -11.906 -18.421 1.00 42.19 81 GLY A O 1
#

Sequence (81 aa):
MPITSTERLTAKDLQLIMARRRQVRGSIKDYVTVYRDFCRADGDWSASHQTHLYAKHSGEYCELLEILELFYSDHVLPEAG

Secondary structure (DSSP, 8-state):
-PPPHHHHHHHHHHHHHHHTTS---S-HHHHHHHHHHHHH-SS--HHHHTSHHHHH-HHHHHHHHHHHHHHHGGGSPPP--

Nearest PDB structures (foldseek):
  3oeo-assembly1_C  TM=3.370E-01  e=7.527E+00  Escherichia coli

Solvent-accessible surface area (backbone atoms only — not comparable to full-atom values): 4734 Å² total; per-residue (Å²): 132,85,84,49,74,64,50,53,50,51,24,50,49,54,46,54,59,44,50,76,77,43,89,76,81,62,51,63,65,38,45,36,42,41,51,50,39,56,28,57,63,78,80,64,49,68,69,34,61,71,23,64,28,42,72,76,33,45,70,61,38,56,52,50,50,53,50,41,61,76,75,42,56,86,62,39,50,74,77,87,123

Radius of gyration: 12.0 Å; Cα contacts (8 Å, |Δi|>4): 74; chains: 1; bounding box: 26×27×29 Å